Protein AF-A0A660N497-F1 (afdb_monomer)

Sequence (91 aa):
ENRLFYNTSLSKSEQQNDTLKIYQIASRMPLFYVNFDTEVYMHMDWGLNHAYYVYDGWFAKEMDFGYLIPDEFCYWKIDGRDYWKFRQWER

Secondary structure (DSSP, 8-state):
----SS-----HHHHHHHHHHHHHHHHTS--EEEETTTTEEEE--TT--GGGGSPTT-EEEES--GGGS-GGG-TTEETTEEGGGGGGG--

Foldseek 3Di:
DDDPDDDDPDDPVVVVVVVVVLVVVVVVDDAWDADPVQLEIEGCPPPDPPQVVGDPPHHYYDDDPVVVDDPVPQPCCPPNDRSSVVVPPPD

Radius of gyration: 16.26 Å; Cα contacts (8 Å, |Δi|>4): 80; chains: 1; bounding box: 41×28×44 Å

pLDDT: mean 78.55, std 18.88, range [31.56, 97.12]

Solvent-accessible surface area (backbone atoms only — not comparable to full-atom values): 6045 Å² total; per-residue (Å²): 134,92,67,83,82,75,98,67,86,72,50,77,71,54,51,56,53,50,51,53,50,50,53,59,50,57,76,66,53,86,48,69,45,79,38,82,92,76,38,36,37,34,25,60,60,79,97,55,78,65,51,78,76,58,64,90,91,46,52,53,39,83,42,89,58,71,89,77,56,58,75,93,74,44,82,53,57,53,97,93,41,66,54,73,74,62,70,74,71,87,117

Structure (mmCIF, N/CA/C/O backbone):
data_AF-A0A660N497-F1
#
_entry.id   AF-A0A660N497-F1
#
loop_
_atom_site.group_PDB
_atom_site.id
_atom_site.type_symbol
_atom_site.label_atom_id
_atom_site.label_alt_id
_atom_site.label_comp_id
_atom_site.label_asym_id
_atom_site.label_entity_id
_atom_site.label_seq_id
_atom_site.pdbx_PDB_ins_code
_atom_site.Cartn_x
_atom_site.Cartn_y
_atom_site.Cartn_z
_atom_site.occupancy
_atom_site.B_iso_or_equiv
_atom_site.auth_seq_id
_atom_site.auth_comp_id
_atom_site.auth_asym_id
_atom_site.auth_atom_id
_atom_site.pdbx_PDB_model_num
ATOM 1 N N . GLU A 1 1 ? -23.789 7.892 1.545 1.00 31.56 1 GLU A N 1
ATOM 2 C CA . GLU A 1 1 ? -23.947 8.171 2.989 1.00 31.56 1 GLU A CA 1
ATOM 3 C C . GLU A 1 1 ? -23.209 7.105 3.798 1.00 31.56 1 GLU A C 1
ATOM 5 O O . GLU A 1 1 ? -23.663 5.969 3.842 1.00 31.56 1 GLU A O 1
ATOM 10 N N . ASN A 1 2 ? -22.050 7.430 4.383 1.00 32.41 2 ASN A N 1
ATOM 11 C CA . ASN A 1 2 ? -21.312 6.509 5.258 1.00 32.41 2 ASN A CA 1
ATOM 12 C C . ASN A 1 2 ? -21.904 6.572 6.669 1.00 32.41 2 ASN A C 1
ATOM 14 O O . ASN A 1 2 ? -21.451 7.339 7.514 1.00 32.41 2 ASN A O 1
ATOM 18 N N . ARG A 1 3 ? -22.953 5.785 6.908 1.00 36.09 3 ARG A N 1
ATOM 19 C CA 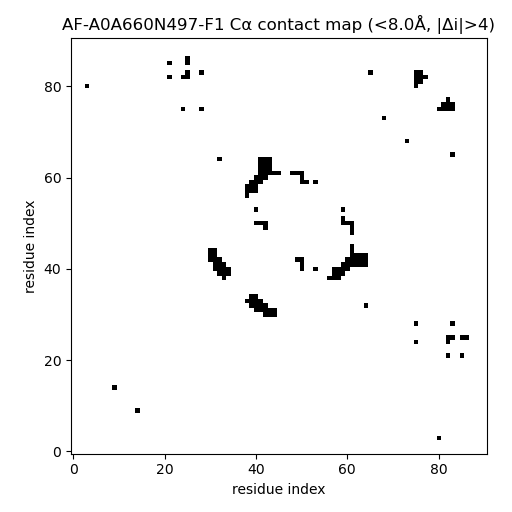. ARG A 1 3 ? -23.460 5.548 8.258 1.00 36.09 3 ARG A CA 1
ATOM 20 C C . ARG A 1 3 ? -22.598 4.457 8.890 1.00 36.09 3 ARG A C 1
ATOM 22 O O . ARG A 1 3 ? -22.611 3.321 8.424 1.00 36.09 3 ARG A O 1
ATOM 29 N N . LEU A 1 4 ? -21.849 4.815 9.935 1.00 46.00 4 LEU A N 1
ATOM 30 C CA . LEU A 1 4 ? -21.415 3.871 10.969 1.00 46.00 4 LEU A CA 1
ATOM 31 C C . LEU A 1 4 ? -22.647 3.025 11.334 1.00 46.00 4 LEU A C 1
ATOM 33 O O . LEU A 1 4 ? -23.688 3.579 11.684 1.00 46.00 4 LEU A O 1
ATOM 37 N N . PHE A 1 5 ? -22.596 1.718 11.103 1.00 43.19 5 PHE A N 1
ATOM 38 C CA . PHE A 1 5 ? -23.800 0.891 11.094 1.00 43.19 5 PHE A CA 1
ATOM 39 C C . PHE A 1 5 ? -24.549 0.876 12.447 1.00 43.19 5 PHE A C 1
ATOM 41 O O . PHE A 1 5 ? -23.945 0.749 13.506 1.00 43.19 5 PHE A O 1
ATOM 48 N N . TYR A 1 6 ? -25.883 0.945 12.326 1.00 37.88 6 TYR A N 1
ATOM 49 C CA . TYR A 1 6 ? -26.970 0.641 13.273 1.00 37.88 6 TYR A CA 1
ATOM 50 C C . TYR A 1 6 ? -27.052 1.391 14.618 1.00 37.88 6 TYR A C 1
ATOM 52 O O . TYR A 1 6 ? -26.502 0.968 15.628 1.00 37.88 6 TYR A O 1
ATOM 60 N N . ASN A 1 7 ? -27.915 2.420 14.636 1.00 41.12 7 ASN A N 1
ATOM 61 C CA . ASN A 1 7 ? -28.912 2.705 15.688 1.00 41.12 7 ASN A CA 1
ATOM 62 C C . ASN A 1 7 ? -28.471 2.641 17.161 1.00 41.12 7 ASN A C 1
ATOM 64 O O . ASN A 1 7 ? -29.299 2.398 18.036 1.00 41.12 7 ASN A O 1
ATOM 68 N N . THR A 1 8 ? -27.207 2.911 17.463 1.00 44.12 8 THR A N 1
ATOM 69 C CA . THR A 1 8 ? -26.756 3.049 18.845 1.00 44.12 8 THR A CA 1
ATOM 70 C C . THR A 1 8 ? -26.368 4.498 19.049 1.00 44.12 8 THR A C 1
ATOM 72 O O . THR A 1 8 ? -25.430 5.000 18.430 1.00 44.12 8 THR A O 1
ATOM 75 N N . SER A 1 9 ? -27.148 5.200 19.868 1.00 44.44 9 SER A N 1
ATOM 76 C CA . SER A 1 9 ? -26.834 6.569 20.253 1.00 44.44 9 SER A CA 1
ATOM 77 C C . SER A 1 9 ? -25.596 6.512 21.147 1.00 44.44 9 SER A C 1
ATOM 79 O O . SER A 1 9 ? -25.707 6.198 22.329 1.00 44.44 9 SER A O 1
ATOM 81 N N . LEU A 1 10 ? -24.418 6.738 20.563 1.00 46.69 10 LEU A N 1
ATOM 82 C CA . LEU A 1 10 ? -23.148 6.775 21.290 1.00 46.69 10 LEU A CA 1
ATOM 83 C C . LEU A 1 10 ? -23.230 7.844 22.383 1.00 46.69 10 LEU A C 1
ATOM 85 O O . LEU A 1 10 ? -23.625 8.986 22.124 1.00 46.69 10 LEU A O 1
ATOM 89 N N . SER A 1 11 ? -22.884 7.476 23.617 1.00 46.91 11 SER A N 1
ATOM 90 C CA . SER A 1 11 ? -22.793 8.442 24.709 1.00 46.91 11 SER A CA 1
ATOM 91 C C . SER A 1 11 ? -21.674 9.455 24.416 1.00 46.91 11 SER A C 1
ATOM 93 O O . SER A 1 11 ? -20.663 9.123 23.794 1.00 46.91 11 SER A O 1
ATOM 95 N N . LYS A 1 12 ? -21.815 10.710 24.873 1.00 54.69 12 LYS A N 1
ATOM 96 C CA . LYS A 1 12 ? -20.823 11.780 24.617 1.00 54.69 12 LYS A CA 1
ATOM 97 C C . LYS A 1 12 ? -19.391 11.409 25.048 1.00 54.69 12 LYS A C 1
ATOM 99 O O . LYS A 1 12 ? -18.435 11.905 24.459 1.00 54.69 12 LYS A O 1
ATOM 104 N N . SER A 1 13 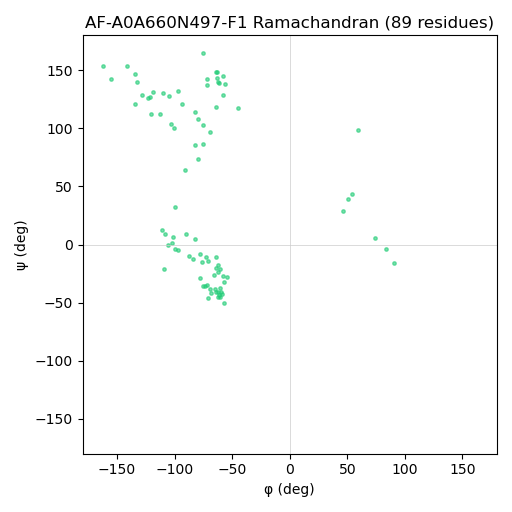? -19.239 10.541 26.051 1.00 53.31 13 SER A N 1
ATOM 105 C CA . SER A 1 13 ? -17.948 10.030 26.533 1.00 53.31 13 SER A CA 1
ATOM 106 C C . SER A 1 13 ? -17.318 8.978 25.614 1.00 53.31 13 SER A C 1
ATOM 108 O O . SER A 1 13 ? -16.099 8.956 25.460 1.00 53.31 13 SER A O 1
ATOM 110 N N . GLU A 1 14 ? -18.119 8.123 24.975 1.00 57.47 14 GLU A N 1
ATOM 111 C CA . GLU A 1 14 ? -17.630 7.132 24.001 1.00 57.47 14 GLU A CA 1
ATOM 112 C C . GLU A 1 14 ? -17.197 7.813 22.699 1.00 57.47 14 GLU A C 1
ATOM 114 O O . GLU A 1 14 ? -16.174 7.460 22.120 1.00 57.47 14 GLU A O 1
ATOM 119 N N . GLN A 1 15 ? -17.892 8.886 22.315 1.00 59.56 15 GLN A N 1
ATOM 120 C CA . GLN A 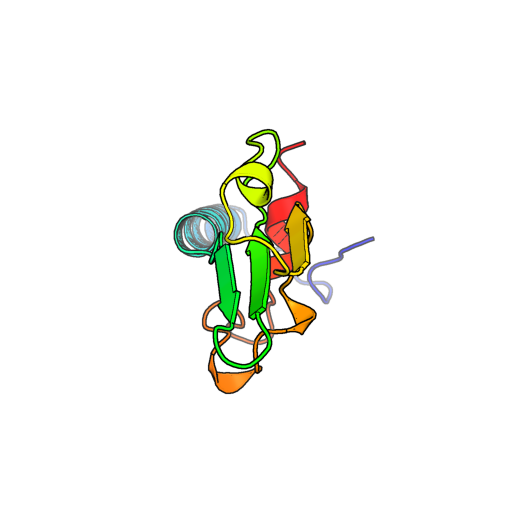1 15 ? -17.606 9.675 21.117 1.00 59.56 15 GLN A CA 1
ATOM 121 C C . GLN A 1 15 ? -16.201 10.311 21.131 1.00 59.56 15 GLN A C 1
ATOM 123 O O . GLN A 1 15 ? -15.522 10.351 20.104 1.00 59.56 15 GLN A O 1
ATOM 128 N N . GLN A 1 16 ? -15.725 10.773 22.295 1.00 59.78 16 GLN A N 1
ATOM 129 C CA . GLN A 1 16 ? -14.358 11.291 22.457 1.00 59.78 16 GLN A CA 1
ATOM 130 C C . GLN A 1 16 ? -13.291 10.190 22.355 1.00 59.78 16 GLN A C 1
ATOM 132 O O . GLN A 1 16 ? -12.243 10.411 21.748 1.00 59.78 16 GLN A O 1
ATOM 137 N N . ASN A 1 17 ? -13.561 8.999 22.896 1.00 66.88 17 ASN A N 1
ATOM 138 C CA . ASN A 1 17 ? -12.654 7.851 22.800 1.00 66.88 17 ASN A CA 1
ATOM 139 C C . ASN A 1 17 ? -12.563 7.334 21.353 1.00 66.88 17 ASN A C 1
ATOM 141 O O . ASN A 1 17 ? -11.472 7.091 20.838 1.00 66.88 17 ASN A O 1
ATOM 145 N N . ASP A 1 18 ? -13.700 7.263 20.662 1.00 70.81 18 ASP A N 1
ATOM 146 C CA . ASP A 1 18 ? -13.766 6.859 19.259 1.00 70.81 18 ASP A CA 1
ATOM 147 C C . ASP A 1 18 ? -13.028 7.842 18.349 1.00 70.81 18 ASP A C 1
ATOM 149 O O . ASP A 1 18 ? -12.273 7.423 17.475 1.00 70.81 18 ASP A O 1
ATOM 153 N N . THR A 1 19 ? -13.165 9.146 18.601 1.00 75.06 19 THR A N 1
ATOM 154 C CA . THR A 1 19 ? -12.452 10.189 17.850 1.00 75.06 19 THR A CA 1
ATOM 155 C C . THR A 1 19 ? -10.937 10.062 18.021 1.00 75.06 19 THR A C 1
ATOM 157 O O . THR A 1 19 ? -10.195 10.081 17.039 1.00 75.06 19 THR A O 1
ATOM 160 N N . LEU A 1 20 ? -10.463 9.858 19.255 1.00 81.06 20 LEU A N 1
ATOM 161 C CA . LEU A 1 20 ? -9.042 9.643 19.526 1.00 81.06 20 LEU A CA 1
ATOM 162 C C . LEU A 1 20 ? -8.510 8.398 18.801 1.00 81.06 20 LEU A C 1
ATOM 164 O O . LEU A 1 20 ? -7.455 8.462 18.169 1.00 81.06 20 LEU A O 1
ATOM 168 N N . LYS A 1 21 ? -9.248 7.284 18.844 1.00 79.19 21 LYS A N 1
ATOM 169 C CA . LYS A 1 21 ? -8.882 6.054 18.126 1.00 79.19 21 LYS A CA 1
ATOM 170 C C . LYS A 1 21 ? -8.846 6.256 16.614 1.00 79.19 21 LYS A C 1
ATOM 172 O O . LYS A 1 21 ? -7.918 5.771 15.972 1.00 79.19 21 LYS A O 1
ATOM 177 N N . ILE A 1 22 ? -9.807 6.990 16.048 1.00 81.25 22 ILE A N 1
ATOM 178 C CA . ILE A 1 22 ? -9.818 7.331 14.619 1.00 81.25 22 ILE A CA 1
ATOM 179 C C . ILE A 1 22 ? -8.523 8.057 14.250 1.00 81.25 22 ILE A C 1
ATOM 181 O O . ILE A 1 22 ? -7.840 7.617 13.330 1.00 81.25 22 ILE A O 1
ATOM 185 N N . TYR A 1 23 ? -8.132 9.097 14.991 1.00 82.94 23 TYR A N 1
ATOM 186 C CA . TYR A 1 23 ? -6.893 9.833 14.716 1.00 82.94 23 TYR A CA 1
ATOM 187 C C . TYR A 1 23 ? -5.629 8.983 14.918 1.00 82.94 23 TYR A C 1
ATOM 189 O O . TYR A 1 23 ? -4.693 9.054 14.118 1.00 82.94 23 TYR A O 1
ATOM 197 N N . GLN A 1 24 ? -5.598 8.126 15.941 1.00 85.94 24 GLN A N 1
ATOM 198 C CA . GLN A 1 24 ? -4.484 7.199 16.165 1.00 85.94 24 GLN A CA 1
ATOM 199 C C . GLN A 1 24 ? -4.315 6.216 15.004 1.00 85.94 24 GLN A C 1
ATOM 201 O O . GLN A 1 24 ? -3.197 5.984 14.552 1.00 85.94 24 GLN A O 1
ATOM 206 N N . ILE A 1 25 ? -5.411 5.659 14.496 1.00 86.31 25 ILE A N 1
ATOM 207 C CA . ILE A 1 25 ? -5.370 4.740 13.359 1.00 86.31 25 ILE A CA 1
ATOM 208 C C . ILE A 1 25 ? -5.029 5.510 12.076 1.00 86.31 25 ILE A C 1
ATOM 210 O O . ILE A 1 25 ? -4.137 5.093 11.340 1.00 86.31 25 ILE A O 1
ATOM 214 N N . ALA A 1 26 ? -5.668 6.660 11.839 1.00 82.00 26 ALA A N 1
ATOM 215 C CA . ALA A 1 26 ? -5.461 7.496 10.657 1.00 82.00 26 ALA A CA 1
ATOM 216 C C . ALA A 1 26 ? -4.003 7.956 10.508 1.00 82.00 26 ALA A C 1
ATOM 218 O O . ALA A 1 26 ? -3.448 7.857 9.414 1.00 82.00 26 ALA A O 1
ATOM 219 N N . SER A 1 27 ? -3.357 8.371 11.605 1.00 84.25 27 SER A N 1
ATOM 220 C CA . SER A 1 27 ? -1.941 8.779 11.607 1.00 84.25 27 SER A CA 1
ATOM 221 C C . SER A 1 27 ? -0.973 7.650 11.249 1.00 84.25 27 SER A C 1
ATOM 223 O O . SER A 1 27 ? 0.156 7.907 10.842 1.00 84.25 27 SER A O 1
ATOM 225 N N . ARG A 1 28 ? -1.410 6.394 11.380 1.00 87.50 28 ARG A N 1
ATOM 226 C CA . ARG A 1 28 ? -0.615 5.209 11.056 1.00 87.50 28 ARG A CA 1
ATOM 227 C C . ARG A 1 28 ? -0.955 4.634 9.693 1.00 87.50 28 ARG A C 1
ATOM 229 O O . ARG A 1 28 ? -0.336 3.649 9.328 1.00 87.50 28 ARG A O 1
ATOM 236 N N . MET A 1 29 ? -1.942 5.163 8.974 1.00 88.81 29 MET A N 1
ATOM 237 C CA . MET A 1 29 ? -2.395 4.596 7.701 1.00 88.81 29 MET A CA 1
ATOM 238 C C . MET A 1 29 ? -1.290 4.640 6.636 1.00 88.81 29 MET A C 1
ATOM 240 O O . MET A 1 29 ? -0.566 5.639 6.558 1.00 88.81 29 MET A O 1
ATOM 244 N N . PRO A 1 30 ? -1.186 3.620 5.767 1.00 91.88 30 PRO A N 1
ATOM 245 C CA . PRO A 1 30 ? -0.207 3.627 4.693 1.00 91.88 30 PRO A CA 1
ATOM 246 C C . PRO A 1 30 ? -0.474 4.802 3.745 1.00 91.88 30 PRO A C 1
ATOM 248 O O . PRO A 1 30 ? -1.617 5.157 3.447 1.00 91.88 30 PRO A O 1
ATOM 251 N N . LEU A 1 31 ? 0.603 5.439 3.294 1.00 91.56 31 LEU A N 1
ATOM 252 C CA . LEU A 1 31 ? 0.560 6.570 2.360 1.00 91.56 31 LEU A CA 1
ATOM 253 C C . LEU A 1 31 ? 1.081 6.209 0.973 1.00 91.56 31 LEU A C 1
ATOM 255 O O . LEU A 1 31 ? 0.719 6.874 0.006 1.00 91.56 31 LEU A O 1
ATOM 259 N N . PHE A 1 32 ? 1.872 5.143 0.888 1.00 93.44 32 PHE A N 1
ATOM 260 C CA . PHE A 1 32 ? 2.565 4.704 -0.311 1.00 93.44 32 PHE A CA 1
ATOM 261 C C . PHE A 1 32 ? 2.365 3.203 -0.495 1.00 93.44 32 PHE A C 1
ATOM 263 O O . PHE A 1 32 ? 2.420 2.439 0.470 1.00 93.44 32 PHE A O 1
ATOM 270 N N . TYR A 1 33 ? 2.167 2.800 -1.740 1.00 94.81 33 TYR A N 1
ATOM 271 C CA . TYR A 1 33 ? 2.163 1.426 -2.202 1.00 94.81 33 TYR A CA 1
ATOM 272 C C . TYR A 1 33 ? 3.240 1.287 -3.269 1.00 94.81 33 TYR A C 1
ATOM 274 O O . TYR A 1 33 ? 3.275 2.062 -4.226 1.00 94.81 33 TYR A O 1
ATOM 282 N N . VAL A 1 34 ? 4.122 0.308 -3.091 1.00 95.25 34 VAL A N 1
ATOM 283 C CA . VAL A 1 34 ? 5.231 0.041 -4.006 1.00 95.25 34 VAL A CA 1
ATOM 284 C C . VAL A 1 34 ? 5.277 -1.455 -4.261 1.00 95.25 34 VAL A C 1
ATOM 286 O O . VAL A 1 34 ? 5.427 -2.238 -3.324 1.00 95.25 34 VAL A O 1
ATOM 289 N N . ASN A 1 35 ? 5.146 -1.843 -5.522 1.00 95.62 35 ASN A N 1
ATOM 290 C CA . ASN A 1 35 ? 5.303 -3.215 -5.971 1.00 95.62 35 ASN A CA 1
ATOM 291 C C . ASN A 1 35 ? 6.431 -3.265 -7.002 1.00 95.62 35 ASN A C 1
ATOM 293 O O . ASN A 1 35 ? 6.298 -2.717 -8.094 1.00 95.62 35 ASN A O 1
ATOM 297 N N . PHE A 1 36 ? 7.536 -3.908 -6.629 1.00 95.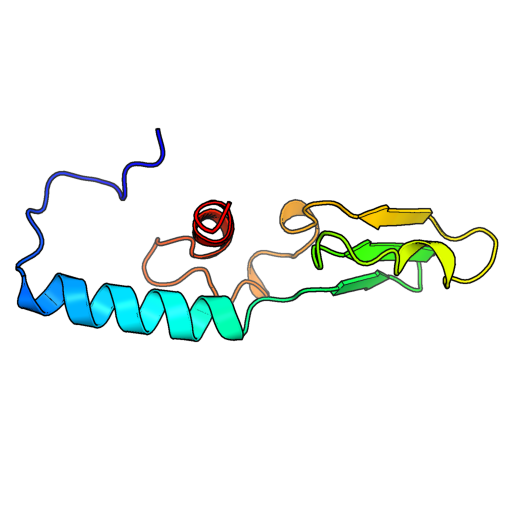81 36 PHE A N 1
ATOM 298 C CA . PHE A 1 36 ? 8.725 -4.025 -7.473 1.00 95.81 36 PHE A CA 1
ATOM 299 C C . PHE A 1 36 ? 8.577 -5.088 -8.562 1.00 95.81 36 PHE A C 1
ATOM 301 O O . PHE A 1 36 ? 9.164 -4.931 -9.624 1.00 95.81 36 PHE A O 1
ATOM 308 N N . ASP A 1 37 ? 7.776 -6.129 -8.329 1.00 96.81 37 ASP A N 1
ATOM 309 C CA . ASP A 1 37 ? 7.577 -7.208 -9.302 1.00 96.81 37 ASP A CA 1
ATOM 310 C C . ASP A 1 37 ? 6.703 -6.751 -10.474 1.00 96.81 37 ASP A C 1
ATOM 312 O O . ASP A 1 37 ? 6.908 -7.166 -11.612 1.00 96.81 37 ASP A O 1
ATOM 316 N N . THR A 1 38 ? 5.716 -5.894 -10.198 1.00 96.25 38 THR A N 1
ATOM 317 C CA . THR A 1 38 ? 4.811 -5.341 -11.216 1.00 96.25 38 THR A CA 1
ATOM 318 C C . THR A 1 38 ? 5.152 -3.909 -11.616 1.00 96.25 38 THR A C 1
ATOM 320 O O . THR A 1 38 ? 4.400 -3.323 -12.389 1.00 96.25 38 THR A O 1
ATOM 323 N N . GLU A 1 39 ? 6.216 -3.327 -11.054 1.00 97.12 39 GLU A N 1
ATOM 324 C CA . GLU A 1 39 ? 6.663 -1.952 -11.326 1.00 97.12 39 GLU A CA 1
ATOM 325 C C . GLU A 1 39 ? 5.548 -0.903 -11.115 1.00 97.12 39 GLU A C 1
ATOM 327 O O . GLU A 1 39 ? 5.336 0.007 -11.918 1.00 97.12 39 GLU A O 1
ATOM 332 N N . VAL A 1 40 ? 4.790 -1.048 -10.021 1.00 96.00 40 VAL A N 1
ATOM 333 C CA . VAL A 1 40 ? 3.664 -0.165 -9.668 1.00 96.00 40 VAL A CA 1
ATOM 334 C C . VAL A 1 40 ? 4.012 0.680 -8.451 1.00 96.00 40 VAL A C 1
ATOM 336 O O . VAL A 1 40 ? 4.397 0.169 -7.399 1.00 96.00 40 VAL A O 1
ATOM 339 N N . TYR A 1 41 ? 3.777 1.981 -8.570 1.00 95.81 41 TYR A N 1
ATOM 340 C CA . TYR A 1 41 ? 3.846 2.957 -7.496 1.00 95.81 41 TYR A CA 1
ATOM 341 C C . TYR A 1 41 ? 2.507 3.692 -7.370 1.00 95.81 41 TYR A C 1
ATOM 343 O O . TYR A 1 41 ? 1.995 4.273 -8.326 1.00 95.81 41 TYR A O 1
ATOM 351 N N . MET A 1 42 ? 1.920 3.704 -6.178 1.00 94.62 42 MET A N 1
ATOM 352 C CA . MET A 1 42 ? 0.738 4.518 -5.893 1.00 94.62 42 MET A 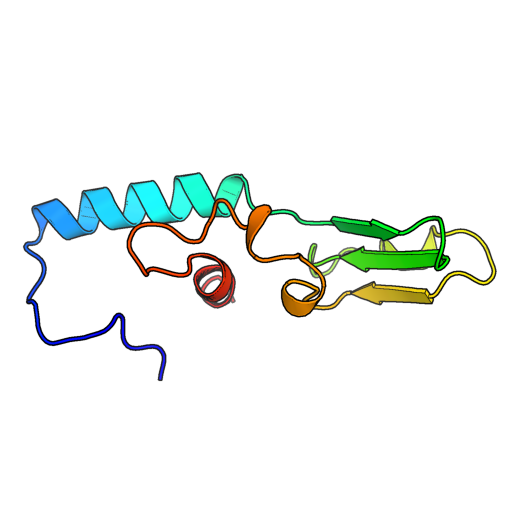CA 1
ATOM 353 C C . MET A 1 42 ? 0.903 5.246 -4.568 1.00 94.62 42 MET A C 1
ATO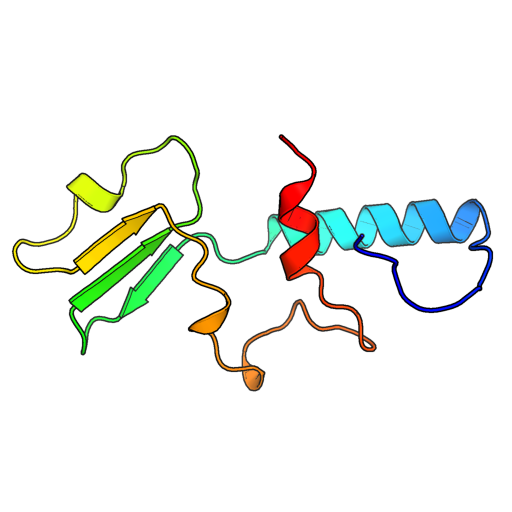M 355 O O . MET A 1 42 ? 1.507 4.723 -3.634 1.00 94.62 42 MET A O 1
ATOM 359 N N . HIS A 1 43 ? 0.345 6.447 -4.459 1.00 93.00 43 HIS A N 1
ATOM 360 C CA . HIS A 1 43 ? 0.329 7.173 -3.193 1.00 93.00 43 HIS A CA 1
ATOM 361 C C . HIS A 1 43 ? -0.980 7.921 -2.977 1.00 93.00 43 HIS A C 1
ATOM 363 O O . HIS A 1 43 ? -1.660 8.321 -3.918 1.00 93.00 43 HIS A O 1
ATOM 369 N N . MET A 1 44 ? -1.305 8.124 -1.704 1.00 88.88 44 MET A N 1
ATOM 370 C CA . MET A 1 44 ? -2.428 8.949 -1.249 1.00 88.88 44 MET A CA 1
ATOM 371 C C . MET A 1 44 ? -1.952 10.227 -0.550 1.00 88.88 44 MET A C 1
ATOM 373 O O . MET A 1 44 ? -2.726 10.871 0.154 1.00 88.88 44 MET A O 1
ATOM 377 N N . ASP A 1 45 ? -0.667 10.550 -0.668 1.00 88.00 45 ASP A N 1
ATOM 378 C CA . ASP A 1 45 ? -0.124 11.826 -0.213 1.00 88.00 45 ASP A CA 1
ATOM 379 C C . ASP A 1 45 ? -0.526 12.915 -1.214 1.00 88.00 45 ASP A C 1
ATOM 381 O O . ASP A 1 45 ? 0.148 13.118 -2.227 1.00 88.00 45 ASP A O 1
ATOM 385 N N . TRP A 1 46 ? -1.719 13.482 -1.001 1.00 82.56 46 TRP A N 1
ATOM 386 C CA . TRP A 1 46 ? -2.373 14.321 -1.997 1.00 82.56 46 TRP A CA 1
ATOM 387 C C . TRP A 1 46 ? -1.683 15.680 -2.142 1.00 82.56 46 TRP A C 1
ATOM 389 O O . TRP A 1 46 ? -1.371 16.336 -1.150 1.00 82.56 46 TRP A O 1
ATOM 399 N N . GLY A 1 47 ? -1.508 16.144 -3.378 1.00 81.25 47 GLY A N 1
ATOM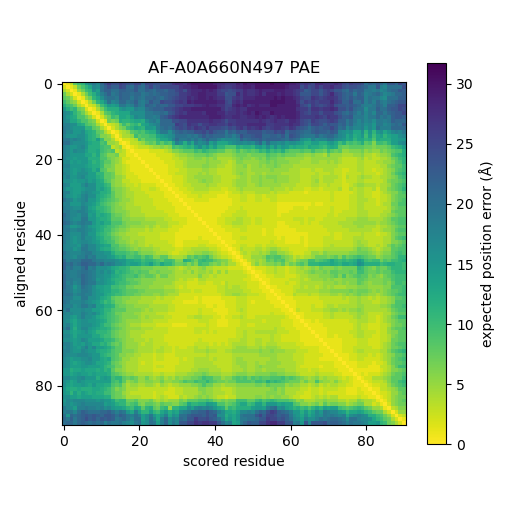 400 C CA . GLY A 1 47 ? -0.900 17.446 -3.677 1.00 81.25 47 GLY A CA 1
ATOM 401 C C . GLY A 1 47 ? 0.633 17.458 -3.708 1.00 81.25 47 GLY A C 1
ATOM 402 O O . GLY A 1 47 ? 1.218 18.476 -4.082 1.00 81.25 47 GLY A O 1
ATOM 403 N N . LEU A 1 48 ? 1.287 16.33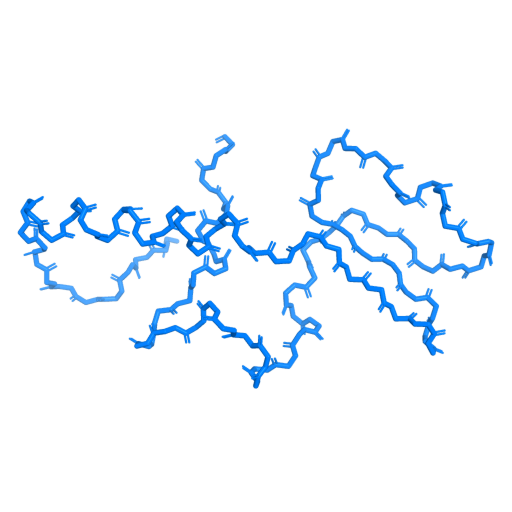8 -3.395 1.00 77.44 48 LEU A N 1
ATOM 404 C CA . LEU A 1 48 ? 2.708 16.128 -3.661 1.00 77.44 48 LEU A CA 1
ATOM 405 C C . LEU A 1 48 ? 2.870 15.197 -4.855 1.00 77.44 48 LEU A C 1
ATOM 407 O O . LEU A 1 48 ? 2.303 14.111 -4.887 1.00 77.44 48 LEU A O 1
ATOM 411 N N . ASN A 1 49 ? 3.657 15.603 -5.850 1.00 80.81 49 ASN A N 1
ATOM 412 C CA . ASN A 1 49 ? 3.791 14.822 -7.074 1.00 80.81 49 ASN A CA 1
ATOM 413 C C . ASN A 1 49 ? 4.947 13.819 -6.998 1.00 80.81 49 ASN A C 1
ATOM 415 O O . ASN A 1 49 ? 5.936 13.912 -7.726 1.00 80.81 49 ASN A O 1
ATOM 419 N N . HIS A 1 50 ? 4.824 12.859 -6.080 1.00 84.69 50 HIS A N 1
ATOM 420 C CA . HIS A 1 50 ? 5.822 11.803 -5.905 1.00 84.69 50 HIS A CA 1
ATOM 421 C C . HIS A 1 50 ? 5.902 10.869 -7.116 1.00 84.69 50 HIS A C 1
ATOM 423 O O . HIS A 1 50 ? 6.957 10.301 -7.395 1.00 84.69 50 HIS A O 1
ATOM 429 N N . ALA A 1 51 ? 4.806 10.758 -7.872 1.00 84.75 51 ALA A N 1
ATOM 430 C CA . ALA A 1 51 ? 4.722 9.949 -9.081 1.00 84.75 51 ALA A CA 1
ATOM 431 C C . ALA A 1 51 ? 5.715 10.364 -10.186 1.00 84.75 51 ALA A C 1
ATOM 433 O O . ALA A 1 51 ? 6.040 9.529 -11.020 1.00 84.75 51 ALA A O 1
ATOM 434 N N . TYR A 1 52 ? 6.240 11.598 -10.195 1.00 87.88 52 TYR A N 1
ATOM 435 C CA . TYR A 1 52 ? 7.262 12.014 -11.173 1.00 87.88 52 TYR A CA 1
ATOM 436 C C . TYR A 1 52 ? 8.671 11.481 -10.895 1.00 87.88 52 TYR A C 1
ATOM 438 O O . TYR A 1 52 ? 9.525 11.570 -11.773 1.00 87.88 52 TYR A O 1
ATOM 446 N N . TYR A 1 53 ? 8.940 10.964 -9.695 1.00 89.56 53 TYR A N 1
ATOM 447 C CA . TYR A 1 53 ? 10.289 10.557 -9.283 1.00 89.56 53 TYR A CA 1
ATOM 448 C C . TYR A 1 53 ? 10.526 9.045 -9.355 1.00 89.56 53 TYR A C 1
ATOM 450 O O . TYR A 1 53 ? 11.559 8.564 -8.888 1.00 89.56 53 TYR A O 1
ATOM 458 N N . VAL A 1 54 ? 9.574 8.285 -9.897 1.00 92.75 54 VAL A N 1
ATOM 459 C CA . VAL A 1 54 ? 9.731 6.838 -10.067 1.00 92.75 54 VAL A CA 1
ATOM 460 C C . VAL A 1 54 ? 10.672 6.512 -11.225 1.00 92.75 54 VAL A C 1
ATOM 462 O O . VAL A 1 54 ? 10.958 7.357 -12.070 1.00 92.75 54 VAL A O 1
ATOM 465 N N . TYR A 1 55 ? 11.140 5.267 -11.273 1.00 94.00 55 TYR A N 1
ATOM 466 C CA . TYR A 1 55 ? 11.931 4.773 -12.395 1.00 94.00 55 TYR A CA 1
ATOM 467 C C . TYR A 1 55 ? 11.131 4.783 -13.704 1.00 94.00 55 TYR A C 1
ATOM 469 O O . TYR A 1 55 ? 9.920 4.557 -13.713 1.00 94.00 55 TYR A O 1
ATOM 477 N N . ASP A 1 56 ? 11.827 4.997 -14.820 1.00 94.12 56 ASP A N 1
ATOM 478 C CA . ASP A 1 56 ? 11.220 4.931 -16.148 1.00 94.12 56 ASP A CA 1
ATOM 479 C C . ASP A 1 56 ? 10.549 3.569 -16.382 1.00 94.12 56 ASP A C 1
ATOM 481 O O . ASP A 1 56 ? 11.092 2.520 -16.034 1.00 94.12 56 ASP A O 1
ATOM 485 N N . GLY A 1 57 ? 9.360 3.591 -16.988 1.00 94.12 57 GLY A N 1
ATOM 486 C CA . GLY A 1 57 ? 8.559 2.393 -17.270 1.00 94.12 57 GLY A CA 1
ATOM 487 C C . GLY A 1 57 ? 7.581 2.001 -16.160 1.00 94.12 57 GLY A C 1
ATOM 488 O O . GLY A 1 57 ? 6.624 1.281 -16.439 1.00 94.12 57 GLY A O 1
ATOM 489 N N . TRP A 1 58 ? 7.741 2.531 -14.945 1.00 96.81 58 TRP A N 1
ATOM 490 C CA . TRP A 1 58 ? 6.843 2.228 -13.833 1.00 96.81 58 TRP A CA 1
ATOM 491 C C . TRP A 1 58 ? 5.473 2.888 -13.997 1.00 96.81 58 TRP A C 1
ATOM 493 O O . TRP A 1 58 ? 5.351 4.046 -14.408 1.00 96.81 58 TRP A O 1
ATOM 503 N N . PHE A 1 59 ? 4.419 2.179 -13.591 1.00 95.25 59 PHE A N 1
ATOM 504 C CA . PHE A 1 59 ? 3.096 2.777 -13.453 1.00 95.25 59 PHE A CA 1
ATOM 505 C C . PHE A 1 59 ? 3.022 3.550 -12.133 1.00 95.25 59 PHE A C 1
ATOM 507 O O . PHE A 1 59 ? 2.948 2.944 -11.065 1.00 95.25 59 PHE A O 1
ATOM 514 N N . ALA A 1 60 ? 3.010 4.882 -12.204 1.00 94.69 60 ALA A N 1
ATOM 515 C CA . ALA A 1 60 ? 2.964 5.757 -11.036 1.00 94.69 60 ALA A CA 1
ATOM 516 C C . ALA A 1 60 ? 1.722 6.652 -11.005 1.00 94.69 60 ALA A C 1
ATOM 518 O O . ALA A 1 60 ? 1.404 7.313 -11.998 1.00 94.69 60 ALA A O 1
ATOM 519 N N . LYS A 1 61 ? 1.014 6.699 -9.865 1.00 92.44 61 LYS A N 1
ATOM 520 C CA . LYS A 1 61 ? -0.182 7.547 -9.732 1.00 92.44 61 LYS A CA 1
ATOM 521 C C . LYS A 1 61 ? -0.525 7.968 -8.299 1.00 92.44 61 LYS A C 1
ATOM 523 O O . LYS A 1 61 ? -0.485 7.168 -7.369 1.00 92.44 61 LYS A O 1
ATOM 528 N N . GLU A 1 62 ? -0.985 9.207 -8.158 1.00 92.50 62 GLU A N 1
ATOM 529 C CA . GLU A 1 62 ? -1.704 9.701 -6.978 1.00 92.50 62 GLU A CA 1
ATOM 530 C C . GLU A 1 62 ? -3.148 9.155 -6.997 1.00 92.50 62 GLU A C 1
ATOM 532 O O . GLU A 1 62 ? -3.983 9.582 -7.802 1.00 92.50 62 GLU A O 1
ATOM 537 N N . MET A 1 63 ? -3.440 8.130 -6.190 1.00 90.31 63 MET A N 1
ATOM 538 C CA . MET A 1 63 ? -4.728 7.424 -6.193 1.00 90.31 63 MET A CA 1
ATOM 539 C C . MET A 1 63 ? -4.940 6.615 -4.903 1.00 90.31 63 MET A C 1
ATOM 541 O O . MET A 1 63 ? -3.984 6.168 -4.273 1.00 90.31 63 MET A O 1
ATOM 545 N N . ASP A 1 64 ? -6.205 6.383 -4.529 1.00 90.06 64 ASP A N 1
ATOM 546 C CA . ASP A 1 64 ? -6.550 5.420 -3.475 1.00 90.06 64 ASP A CA 1
ATOM 547 C C . ASP A 1 64 ? -6.139 4.010 -3.916 1.00 90.06 64 ASP A C 1
ATOM 549 O O . ASP A 1 64 ? -6.625 3.518 -4.931 1.00 90.06 64 ASP A O 1
ATOM 553 N N . PHE A 1 65 ? -5.236 3.381 -3.164 1.00 92.88 65 PHE A N 1
ATOM 554 C CA . PHE A 1 65 ? -4.718 2.037 -3.427 1.00 92.88 65 PHE A CA 1
ATOM 555 C C . PHE A 1 65 ? -5.233 0.990 -2.433 1.00 92.88 65 PHE A C 1
ATOM 557 O O . PHE A 1 65 ? -4.752 -0.140 -2.434 1.00 92.88 65 PHE A O 1
ATOM 564 N N . GLY A 1 66 ? -6.203 1.321 -1.573 1.00 91.38 66 GLY A N 1
ATOM 565 C CA . GLY A 1 66 ? -6.653 0.428 -0.499 1.00 91.38 66 GLY A CA 1
ATOM 566 C C . GLY A 1 66 ? -7.160 -0.928 -0.991 1.00 91.38 66 GLY A C 1
ATOM 567 O O . GLY A 1 66 ? -7.029 -1.925 -0.290 1.00 91.38 66 GLY A O 1
ATOM 568 N N . TYR A 1 67 ? -7.671 -0.984 -2.225 1.00 90.12 67 TYR A N 1
ATOM 569 C CA . TYR A 1 67 ? -8.125 -2.218 -2.874 1.00 90.12 67 TYR A CA 1
ATOM 570 C C . TYR A 1 67 ? -6.988 -3.175 -3.274 1.00 90.12 67 TYR A C 1
ATOM 572 O O . TYR A 1 67 ? -7.263 -4.329 -3.592 1.00 90.12 67 TYR A O 1
ATOM 580 N N . LEU A 1 68 ? -5.732 -2.715 -3.276 1.00 92.75 68 LEU A N 1
ATOM 581 C CA . LEU A 1 68 ? -4.550 -3.535 -3.565 1.00 92.75 68 LEU A CA 1
ATOM 582 C C . LEU A 1 68 ? -3.990 -4.232 -2.322 1.00 92.75 68 LEU A C 1
ATOM 584 O O . LEU A 1 68 ? -3.091 -5.061 -2.445 1.00 92.75 68 LEU A O 1
ATOM 588 N N . ILE A 1 69 ? -4.476 -3.883 -1.129 1.00 91.69 69 ILE A N 1
ATOM 589 C CA . ILE A 1 69 ? -3.961 -4.411 0.132 1.00 91.69 69 ILE A CA 1
ATOM 590 C C . ILE A 1 69 ? -4.804 -5.623 0.538 1.00 91.69 69 ILE A C 1
ATOM 592 O O . ILE A 1 69 ? -6.012 -5.473 0.736 1.00 91.69 69 ILE A O 1
ATOM 596 N N . PRO A 1 70 ? -4.199 -6.812 0.701 1.00 92.19 70 PRO A N 1
ATOM 597 C CA . PRO A 1 70 ? -4.910 -7.973 1.218 1.00 92.19 70 PRO A CA 1
ATOM 598 C C . PRO A 1 70 ? -5.513 -7.712 2.604 1.00 92.19 70 PRO A C 1
ATOM 600 O O . PRO A 1 70 ? -4.915 -7.039 3.449 1.00 92.19 70 PRO A O 1
ATOM 603 N N . ASP A 1 71 ? -6.686 -8.290 2.861 1.00 89.75 71 ASP A N 1
ATOM 604 C CA . ASP A 1 71 ? -7.430 -8.089 4.112 1.00 89.75 71 ASP A CA 1
ATOM 605 C C . ASP A 1 71 ? -6.625 -8.471 5.363 1.00 89.75 71 ASP A C 1
ATOM 607 O O . ASP A 1 71 ? -6.751 -7.819 6.397 1.00 89.75 71 ASP A O 1
ATOM 611 N N . GLU A 1 72 ? -5.745 -9.467 5.252 1.00 92.69 72 GLU A N 1
ATOM 612 C CA . GLU A 1 72 ? -4.846 -9.921 6.321 1.00 92.69 72 GLU A CA 1
ATOM 613 C C . GLU A 1 72 ? -3.840 -8.856 6.791 1.00 92.69 72 GLU A C 1
ATOM 615 O O . GLU A 1 72 ? -3.402 -8.893 7.940 1.00 92.69 72 GLU A O 1
ATOM 620 N N . PHE A 1 73 ? -3.516 -7.869 5.949 1.00 91.12 73 PHE A N 1
ATOM 621 C CA . PHE A 1 73 ? -2.620 -6.760 6.297 1.00 91.12 73 PHE A CA 1
ATOM 622 C C . PHE A 1 73 ? -3.368 -5.493 6.737 1.00 91.12 73 PHE A C 1
ATOM 624 O O . PHE A 1 73 ? -2.746 -4.518 7.167 1.00 91.12 73 PHE A O 1
ATOM 631 N N . CYS A 1 74 ? -4.702 -5.487 6.667 1.00 91.88 74 CYS A N 1
ATOM 632 C CA . CYS A 1 74 ? -5.530 -4.329 6.991 1.00 91.88 74 CYS A CA 1
ATOM 633 C C . CYS A 1 74 ? -5.730 -4.164 8.512 1.00 91.88 74 CYS A C 1
ATOM 635 O O . CYS A 1 74 ? -6.827 -4.371 9.030 1.00 91.88 74 CYS A O 1
ATOM 637 N N . TYR A 1 75 ? -4.706 -3.717 9.248 1.00 89.81 75 TYR A N 1
ATOM 638 C CA . TYR A 1 75 ? -4.792 -3.478 10.707 1.00 89.81 75 TYR A CA 1
ATOM 639 C C . TYR A 1 75 ? -5.774 -2.365 11.119 1.00 89.81 75 TYR A C 1
ATOM 641 O O . TYR A 1 75 ? -6.066 -2.190 12.299 1.00 89.81 75 TYR A O 1
ATOM 649 N N . TRP A 1 76 ? -6.275 -1.588 10.161 1.00 89.38 76 TRP A N 1
ATOM 650 C CA . TRP A 1 76 ? -7.314 -0.576 10.352 1.00 89.38 76 TRP A CA 1
ATOM 651 C C . TRP A 1 76 ? -8.733 -1.128 10.162 1.00 89.38 76 TRP A C 1
ATOM 653 O O . TRP A 1 76 ? -9.683 -0.349 10.101 1.00 89.38 76 TRP A O 1
ATOM 663 N N . LYS A 1 77 ? -8.903 -2.446 10.034 1.00 89.12 77 LYS A N 1
ATOM 664 C CA . LYS A 1 77 ? -10.204 -3.115 10.125 1.00 89.12 77 LYS A CA 1
ATOM 665 C C . LYS A 1 77 ? -10.321 -3.728 11.521 1.00 89.12 77 LYS A C 1
ATOM 667 O O . LYS A 1 77 ? -9.730 -4.766 11.791 1.00 89.12 77 LYS A O 1
ATOM 672 N N . ILE A 1 78 ? -11.042 -3.067 12.429 1.00 85.12 78 ILE A N 1
ATOM 673 C CA . ILE A 1 78 ? -11.121 -3.445 13.854 1.00 85.12 78 ILE A CA 1
ATOM 674 C C . ILE A 1 78 ? -12.590 -3.548 14.265 1.00 85.12 78 ILE A C 1
ATOM 676 O O . ILE A 1 78 ? -13.355 -2.617 14.027 1.00 85.12 78 ILE A O 1
ATOM 680 N N . ASP A 1 79 ? -12.994 -4.660 14.883 1.00 84.25 79 ASP A N 1
ATOM 681 C CA . ASP A 1 79 ? -14.366 -4.903 15.368 1.00 84.25 79 ASP A CA 1
ATOM 682 C C . ASP A 1 79 ? -15.463 -4.631 14.315 1.00 84.25 79 ASP A C 1
ATOM 684 O O . ASP A 1 79 ? -16.500 -4.034 14.605 1.00 84.25 79 ASP A O 1
ATOM 688 N N . GLY A 1 80 ? -15.215 -5.002 13.054 1.00 81.00 80 GLY A N 1
ATOM 689 C CA . GLY A 1 80 ? -16.146 -4.752 11.944 1.00 81.00 80 GLY A CA 1
ATOM 690 C C . GLY A 1 80 ? -16.209 -3.294 11.464 1.00 81.00 80 GLY A C 1
ATOM 691 O O . GLY A 1 80 ? -17.014 -2.977 10.588 1.00 81.00 80 GLY A O 1
ATOM 692 N N . ARG A 1 81 ? -15.362 -2.403 11.995 1.00 80.31 81 ARG A N 1
ATOM 693 C CA . ARG A 1 81 ? -15.194 -1.022 11.521 1.00 80.31 81 ARG A CA 1
ATOM 694 C C . ARG A 1 81 ? -14.005 -0.923 10.576 1.00 80.31 81 ARG A C 1
ATOM 696 O O . ARG A 1 81 ? -12.916 -1.391 10.890 1.00 80.31 81 ARG A O 1
ATOM 703 N N . ASP A 1 82 ? -14.221 -0.267 9.441 1.00 85.19 82 ASP A N 1
ATOM 704 C CA . ASP A 1 82 ? -13.188 0.027 8.448 1.00 85.19 82 ASP A CA 1
ATOM 705 C C . ASP A 1 82 ? -12.764 1.492 8.555 1.00 85.19 82 ASP A C 1
ATOM 707 O O . ASP A 1 82 ? -13.474 2.398 8.106 1.00 85.19 82 ASP A O 1
ATOM 711 N N . TYR A 1 83 ? -11.598 1.720 9.157 1.00 83.50 83 TYR A N 1
ATOM 712 C CA . TYR A 1 83 ? -11.083 3.063 9.386 1.00 83.50 83 TYR A CA 1
ATOM 713 C C . TYR A 1 83 ? -10.472 3.696 8.116 1.00 83.50 83 TYR A C 1
ATOM 715 O O . TYR A 1 83 ? -10.205 4.898 8.113 1.00 83.50 83 TYR A O 1
ATOM 723 N N . TRP A 1 84 ? -10.308 2.946 7.011 1.00 85.62 84 TRP A N 1
ATOM 724 C CA . TRP A 1 84 ? -9.768 3.459 5.736 1.00 85.62 84 TRP A CA 1
ATOM 725 C C . TRP A 1 84 ? -10.615 4.600 5.177 1.00 85.62 84 TRP A C 1
ATOM 727 O O . TRP A 1 84 ? -10.114 5.629 4.724 1.00 85.62 84 TRP A O 1
ATOM 737 N N . LYS A 1 85 ? -11.937 4.444 5.286 1.00 74.25 85 LYS A N 1
ATOM 738 C CA . LYS A 1 85 ? -12.939 5.360 4.725 1.00 74.25 85 LYS A CA 1
ATOM 739 C C . LYS A 1 85 ? -13.038 6.694 5.469 1.00 74.25 85 LYS A C 1
ATOM 741 O O . LYS A 1 85 ? -13.680 7.617 4.972 1.00 74.25 85 LYS A O 1
ATOM 746 N N . PHE A 1 86 ? -12.401 6.816 6.635 1.00 68.31 86 PHE A N 1
ATOM 747 C CA . PHE A 1 86 ? -12.429 8.031 7.455 1.00 68.31 86 PHE A CA 1
ATOM 748 C C . PHE A 1 86 ? -11.400 9.077 7.018 1.00 68.31 86 PHE A C 1
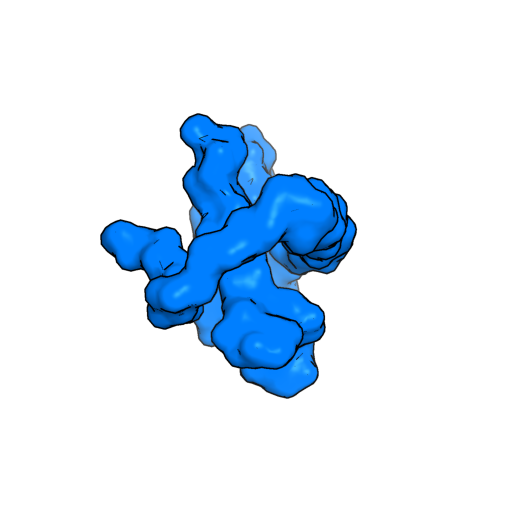ATOM 750 O O . PHE A 1 86 ? -11.535 10.236 7.392 1.00 68.31 86 PHE A O 1
ATOM 757 N N . ARG A 1 87 ? -10.441 8.720 6.148 1.00 62.84 87 ARG A N 1
ATOM 758 C CA . ARG A 1 87 ? -9.511 9.686 5.534 1.00 62.84 87 ARG A CA 1
ATOM 759 C C . ARG A 1 87 ? -10.195 10.747 4.665 1.00 62.84 87 ARG A C 1
ATOM 761 O O . ARG A 1 87 ? -9.584 11.763 4.364 1.00 62.84 87 ARG A O 1
ATOM 768 N N . GLN A 1 88 ? -11.440 10.527 4.242 1.00 53.03 88 GLN A N 1
ATOM 769 C CA . GLN A 1 88 ? -12.115 11.384 3.258 1.00 53.03 88 GLN A CA 1
ATOM 770 C C . GLN A 1 88 ? -12.750 12.662 3.844 1.00 53.03 88 GLN A C 1
ATOM 772 O O . GLN A 1 88 ? -13.407 13.386 3.104 1.00 53.03 88 GLN A O 1
ATOM 777 N N . TRP A 1 89 ? -12.571 12.947 5.140 1.00 44.06 89 TRP A N 1
ATOM 778 C CA . TRP A 1 89 ? -13.268 14.041 5.837 1.00 44.06 89 TRP A CA 1
ATOM 779 C C . TRP A 1 89 ? -12.422 15.284 6.161 1.00 44.06 89 TRP A C 1
ATOM 781 O O . TRP A 1 89 ? -12.970 16.241 6.695 1.00 44.06 89 TRP A O 1
ATOM 791 N N . GLU A 1 90 ? -11.130 15.316 5.823 1.00 42.16 90 GLU A N 1
ATOM 792 C CA . GLU A 1 90 ? -10.286 16.523 5.967 1.00 42.16 90 GLU A CA 1
ATOM 793 C C . GLU A 1 90 ? -10.110 17.292 4.643 1.00 42.16 90 GLU A C 1
ATOM 795 O O . GLU A 1 90 ? -9.072 17.901 4.395 1.00 42.16 90 GLU A O 1
ATOM 800 N N . ARG A 1 91 ? -11.130 17.261 3.778 1.00 45.59 91 ARG A N 1
ATOM 801 C CA . ARG A 1 91 ? -11.223 18.139 2.605 1.00 45.59 91 ARG A CA 1
ATOM 802 C C . ARG A 1 91 ? -12.275 19.213 2.819 1.00 45.59 91 ARG A C 1
ATOM 804 O O . ARG A 1 91 ? -13.401 18.840 3.215 1.00 45.59 91 ARG A O 1
#

Mean predicted aligned error: 9.06 Å

Nearest PDB structures (foldseek):
  6lkf-assembly1_A  TM=3.307E-01  e=2.968E+00  Streptococcus phage D4276